Protein AF-A0A8S2UEV4-F1 (afdb_monomer_lite)

Sequence (92 aa):
MFNDYINNNIQFGIVNIDAGWTTDISTFVFDPKKFPTVRNMLDGFREKNVRIVLWMTSMINTDSPNYQYAQEHGYLFNKTIKWWCGQGRLLN

InterPro domains:
  IPR000322 Glycoside hydrolase family 31, TIM barrel domain [PF01055] (3-80)
  IPR017853 Glycoside hydrolase superfamily [SSF51445] (10-78)
  IPR050985 Alpha-glycosidase and related enzymes [PTHR43053] (3-89)

Organism: NCBI:txid392030

Structure (mmCIF, N/CA/C/O backbone):
data_AF-A0A8S2UEV4-F1
#
_entry.id   AF-A0A8S2UEV4-F1
#
loop_
_atom_site.group_PDB
_atom_site.id
_atom_site.type_symbol
_atom_site.label_atom_id
_atom_site.label_alt_id
_atom_site.label_comp_id
_atom_site.label_asym_id
_atom_site.label_entity_id
_atom_site.label_seq_id
_atom_site.pdbx_PDB_ins_code
_atom_site.C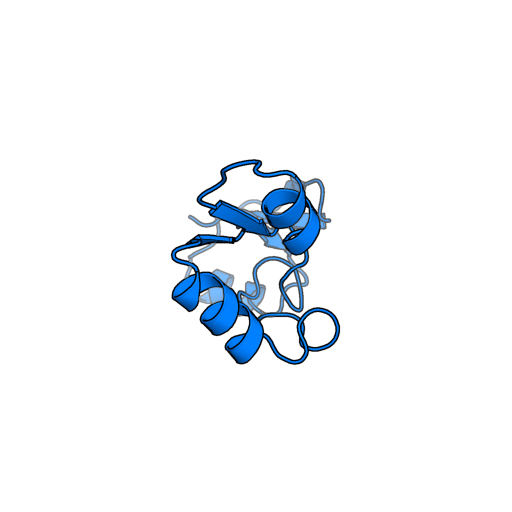artn_x
_atom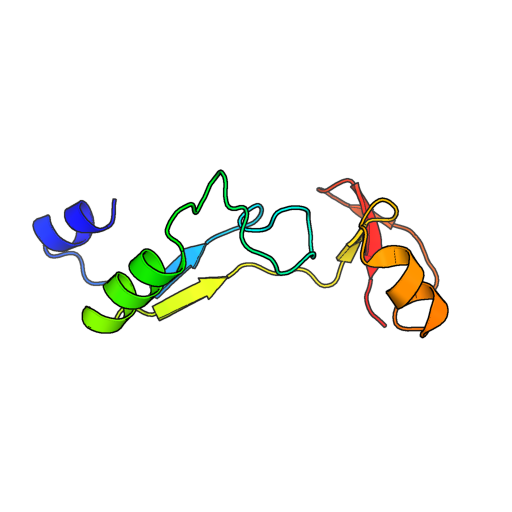_site.Cartn_y
_atom_site.Cartn_z
_atom_site.occupancy
_atom_site.B_iso_or_equiv
_atom_site.auth_seq_id
_atom_site.auth_comp_id
_atom_site.auth_asym_id
_atom_site.auth_atom_id
_atom_site.pdbx_PDB_model_num
ATOM 1 N N . MET A 1 1 ? -6.683 9.440 17.137 1.00 74.69 1 MET A N 1
ATOM 2 C CA . MET A 1 1 ? -7.586 9.545 15.969 1.00 74.69 1 MET A CA 1
ATOM 3 C C . MET A 1 1 ? -8.802 8.630 16.085 1.00 74.69 1 MET A C 1
ATOM 5 O O . MET A 1 1 ? -9.882 9.155 16.274 1.00 74.69 1 MET A O 1
ATOM 9 N N . PHE A 1 2 ? -8.678 7.293 16.023 1.00 83.50 2 PHE A N 1
ATOM 10 C CA . PHE A 1 2 ? -9.849 6.391 16.106 1.00 83.50 2 PHE A CA 1
ATOM 11 C C . PHE A 1 2 ? -10.699 6.620 17.367 1.00 83.50 2 PHE A C 1
ATOM 13 O O . PHE A 1 2 ? -11.890 6.902 17.272 1.00 83.50 2 PHE A O 1
ATOM 20 N N . ASN A 1 3 ? -10.067 6.560 18.545 1.00 86.75 3 ASN A N 1
ATOM 21 C CA . ASN A 1 3 ? -10.762 6.774 19.816 1.00 86.75 3 ASN A CA 1
ATOM 22 C C . ASN A 1 3 ? -11.358 8.181 19.918 1.00 86.75 3 ASN A C 1
ATOM 24 O O . ASN A 1 3 ? -12.374 8.347 20.574 1.00 86.75 3 ASN A O 1
ATOM 28 N N . ASP A 1 4 ? -10.781 9.178 19.244 1.00 92.56 4 ASP A N 1
ATOM 29 C CA . ASP A 1 4 ? -11.306 10.545 19.278 1.00 92.56 4 ASP A CA 1
ATOM 30 C C . ASP A 1 4 ? -12.641 10.635 18.539 1.00 92.56 4 ASP A C 1
ATOM 32 O O . ASP A 1 4 ? -13.556 11.281 19.035 1.00 92.56 4 ASP A O 1
ATOM 36 N N . TYR A 1 5 ? -12.799 9.946 17.404 1.00 93.12 5 TYR A N 1
ATOM 37 C CA . TYR A 1 5 ? -14.090 9.882 16.711 1.00 93.12 5 TYR A CA 1
ATOM 38 C C . TYR A 1 5 ? -15.154 9.236 17.604 1.00 93.12 5 TYR A C 1
ATOM 40 O O . TYR A 1 5 ? -16.246 9.781 17.747 1.00 93.12 5 TYR A O 1
ATOM 48 N N . ILE A 1 6 ? -14.809 8.127 18.269 1.00 88.81 6 ILE A N 1
ATOM 49 C CA . ILE A 1 6 ? -15.707 7.441 19.208 1.00 88.81 6 ILE A CA 1
ATOM 50 C C . ILE A 1 6 ? -16.067 8.348 20.393 1.00 88.81 6 ILE A C 1
ATOM 52 O O . ILE A 1 6 ? -17.245 8.532 20.684 1.00 88.81 6 ILE A O 1
ATOM 56 N N . ASN A 1 7 ? -15.074 8.970 21.033 1.00 94.44 7 ASN A N 1
ATOM 57 C CA . ASN A 1 7 ? -15.263 9.838 22.199 1.00 94.44 7 ASN A CA 1
ATOM 58 C C . ASN A 1 7 ? -16.083 11.097 21.880 1.00 94.44 7 ASN A C 1
ATOM 60 O O . ASN A 1 7 ? -16.732 11.642 22.768 1.00 94.44 7 ASN A O 1
ATOM 64 N N . ASN A 1 8 ? -16.064 11.557 20.626 1.00 96.31 8 ASN A N 1
ATOM 65 C CA . ASN A 1 8 ? -16.844 12.705 20.161 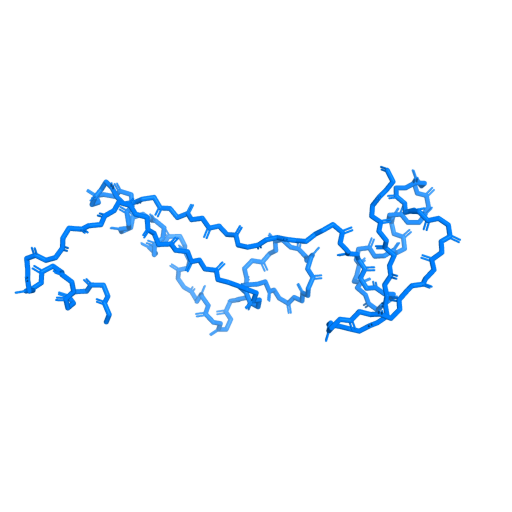1.00 96.31 8 ASN A CA 1
ATOM 66 C C . ASN A 1 8 ? -18.176 12.307 19.498 1.00 96.31 8 ASN A C 1
ATOM 68 O O . ASN A 1 8 ? -18.833 13.161 18.907 1.00 96.31 8 ASN A O 1
ATOM 72 N N . ASN A 1 9 ? -18.593 11.037 19.583 1.00 94.81 9 ASN A N 1
ATOM 73 C CA . ASN A 1 9 ? -19.811 10.519 18.947 1.00 94.81 9 ASN A CA 1
ATOM 74 C C . ASN A 1 9 ? -19.876 10.770 17.424 1.00 94.81 9 ASN A C 1
ATOM 76 O O . ASN A 1 9 ? -20.956 10.924 16.852 1.00 94.81 9 ASN A O 1
ATOM 80 N N . ILE A 1 10 ? -18.723 10.801 16.751 1.00 95.25 10 ILE A N 1
ATOM 81 C CA . ILE A 1 10 ? -18.627 10.950 15.297 1.00 95.25 10 ILE A CA 1
ATOM 82 C C . ILE A 1 10 ? -18.663 9.556 14.673 1.00 95.25 10 ILE A C 1
ATOM 84 O O . ILE A 1 10 ? -17.768 8.738 14.886 1.00 95.25 10 ILE A O 1
ATOM 88 N N . GLN A 1 11 ? -19.700 9.284 13.885 1.00 92.19 11 GLN A N 1
ATOM 89 C CA . GLN A 1 11 ? -19.884 7.988 13.235 1.00 92.19 11 GLN A CA 1
ATOM 90 C C . GLN A 1 11 ? -18.987 7.830 12.002 1.00 92.19 11 GLN A C 1
ATOM 92 O O . GLN A 1 11 ? -18.853 8.741 11.188 1.00 92.19 11 GLN A O 1
ATOM 97 N N . PHE A 1 12 ? -18.414 6.640 11.834 1.00 92.56 12 PHE A N 1
ATOM 98 C CA . PHE A 1 12 ? -17.671 6.230 10.643 1.00 92.56 12 PHE A CA 1
ATOM 99 C C . PHE A 1 12 ? -17.696 4.703 10.524 1.00 92.56 12 PHE A C 1
ATOM 101 O O . PHE A 1 12 ? -17.814 3.995 11.522 1.00 92.56 12 PHE A O 1
ATOM 108 N N . GLY A 1 13 ? -17.584 4.192 9.297 1.00 93.88 13 GLY A N 1
ATOM 109 C CA . GLY A 1 13 ? -17.576 2.747 9.029 1.00 93.88 13 GLY A CA 1
ATOM 110 C C . GLY A 1 13 ? -16.294 2.235 8.377 1.00 93.88 13 GLY A C 1
ATOM 111 O O . GLY A 1 13 ? -16.143 1.026 8.201 1.00 93.88 13 GLY A O 1
ATOM 112 N N . ILE A 1 14 ? -15.389 3.133 7.977 1.00 95.06 14 ILE A N 1
ATOM 113 C CA . ILE A 1 14 ? -14.194 2.796 7.201 1.00 95.06 14 ILE A CA 1
ATOM 114 C C . ILE A 1 14 ? -12.996 3.599 7.705 1.00 95.06 14 ILE A C 1
ATOM 116 O O . ILE A 1 14 ? -13.106 4.799 7.947 1.00 95.06 14 ILE A O 1
ATOM 120 N N . VAL A 1 15 ? -11.843 2.939 7.796 1.00 93.94 15 VAL A N 1
ATOM 121 C CA . VAL A 1 15 ? -10.526 3.573 7.894 1.00 93.94 15 VAL A CA 1
ATOM 122 C C . VAL A 1 15 ? -9.777 3.338 6.585 1.00 93.94 15 VAL A C 1
ATOM 124 O O . VAL A 1 15 ? -9.575 2.195 6.177 1.00 93.94 15 VAL A O 1
ATOM 127 N N . ASN A 1 16 ? -9.375 4.422 5.924 1.00 95.31 16 ASN A N 1
ATOM 128 C CA . ASN A 1 16 ? -8.510 4.371 4.749 1.00 95.31 16 ASN A CA 1
ATOM 129 C C . ASN A 1 16 ? -7.041 4.445 5.186 1.00 95.31 16 ASN A C 1
ATOM 131 O O . ASN A 1 16 ? -6.666 5.381 5.892 1.00 95.31 16 ASN A O 1
ATOM 135 N N . ILE A 1 17 ? -6.221 3.486 4.756 1.00 95.38 17 ILE A N 1
ATOM 136 C CA . ILE A 1 17 ? -4.766 3.531 4.922 1.00 95.38 17 ILE A CA 1
ATOM 137 C C . ILE A 1 17 ? -4.155 3.826 3.555 1.00 95.38 17 ILE A C 1
ATOM 139 O O . ILE A 1 17 ? -4.206 2.996 2.647 1.00 95.38 17 ILE A O 1
ATOM 143 N N . ASP A 1 18 ? -3.610 5.033 3.426 1.00 95.12 18 ASP A N 1
ATOM 144 C CA . ASP A 1 18 ? -3.035 5.540 2.182 1.00 95.12 18 ASP A CA 1
ATOM 145 C C . ASP A 1 18 ? -1.671 4.894 1.859 1.00 95.12 18 ASP A C 1
ATOM 147 O O . ASP A 1 18 ? -1.223 3.947 2.516 1.00 95.12 18 ASP A O 1
ATOM 151 N N . ALA A 1 19 ? -1.008 5.392 0.820 1.00 93.88 19 ALA A N 1
ATOM 152 C CA . ALA A 1 19 ? 0.289 4.938 0.363 1.00 93.88 19 ALA A CA 1
ATOM 153 C C . ALA A 1 19 ? 1.327 4.814 1.493 1.00 93.88 19 ALA A C 1
ATOM 155 O O . ALA A 1 19 ? 1.381 5.597 2.443 1.00 93.88 19 ALA A O 1
ATOM 156 N N . GLY A 1 20 ? 2.205 3.817 1.352 1.00 92.38 20 GLY A N 1
ATOM 157 C CA . GLY A 1 20 ? 3.289 3.556 2.298 1.00 92.38 20 GLY A CA 1
ATOM 158 C C . GLY A 1 20 ? 2.926 2.609 3.441 1.00 92.38 20 GLY A C 1
ATOM 159 O O . GLY A 1 20 ? 3.735 2.461 4.359 1.00 92.38 20 GLY A O 1
ATOM 160 N N . TRP A 1 21 ? 1.756 1.960 3.395 1.00 96.19 21 TRP A N 1
ATOM 161 C CA . TRP A 1 21 ? 1.441 0.859 4.309 1.00 96.19 21 TRP A CA 1
ATOM 162 C C . TRP A 1 21 ? 2.286 -0.393 4.058 1.00 96.19 21 TRP A C 1
ATOM 164 O O . TRP A 1 21 ? 2.444 -1.217 4.957 1.00 96.19 21 TRP A O 1
ATOM 174 N N . THR A 1 22 ? 2.844 -0.517 2.855 1.00 96.38 22 THR A N 1
ATOM 175 C CA . THR A 1 22 ? 3.675 -1.638 2.431 1.00 96.38 22 THR A CA 1
ATOM 176 C C . THR A 1 22 ? 5.166 -1.426 2.708 1.00 96.38 22 THR A C 1
ATOM 178 O O . THR A 1 22 ? 5.612 -0.294 2.898 1.00 96.38 22 THR A O 1
ATOM 181 N N . THR A 1 23 ? 5.948 -2.512 2.699 1.00 94.31 23 THR A N 1
ATOM 182 C CA . THR A 1 23 ? 7.419 -2.487 2.836 1.00 94.31 23 THR A CA 1
ATOM 183 C C . THR A 1 23 ? 8.111 -1.673 1.747 1.00 94.31 23 THR A C 1
ATOM 185 O O . THR A 1 23 ? 9.095 -0.994 2.023 1.00 94.31 23 THR A O 1
ATOM 188 N N . ASP A 1 24 ? 7.582 -1.736 0.529 1.00 92.12 24 ASP A N 1
ATOM 189 C CA . ASP A 1 24 ? 7.930 -0.877 -0.595 1.00 92.12 24 ASP A CA 1
ATOM 190 C C . ASP A 1 24 ? 6.684 -0.719 -1.478 1.00 92.12 24 ASP A C 1
ATOM 192 O O . ASP A 1 24 ? 5.687 -1.430 -1.294 1.00 92.12 24 ASP A O 1
ATOM 196 N N . ILE A 1 25 ? 6.679 0.223 -2.413 1.00 91.44 25 ILE A N 1
ATOM 197 C CA . ILE A 1 25 ? 5.500 0.493 -3.234 1.00 91.44 25 ILE A CA 1
ATOM 198 C C . ILE A 1 25 ? 5.077 -0.770 -4.007 1.00 91.44 25 ILE A C 1
ATOM 200 O O . ILE A 1 25 ? 5.891 -1.458 -4.625 1.00 91.44 25 ILE A O 1
ATOM 204 N N . SER A 1 26 ? 3.785 -1.100 -3.944 1.00 89.62 26 SER A N 1
ATOM 205 C CA . SER A 1 26 ? 3.199 -2.262 -4.634 1.00 89.62 26 SER A CA 1
ATOM 206 C C . SER A 1 26 ? 3.812 -3.628 -4.261 1.00 89.62 26 SER A C 1
ATOM 208 O O . SER A 1 26 ? 3.766 -4.559 -5.066 1.00 89.62 26 SER A O 1
ATOM 210 N N . THR A 1 27 ? 4.367 -3.790 -3.048 1.00 93.31 27 THR A N 1
ATOM 211 C CA . THR A 1 27 ? 4.792 -5.115 -2.538 1.00 93.31 27 THR A CA 1
ATOM 212 C C . THR A 1 27 ? 3.668 -5.910 -1.889 1.00 93.31 27 THR A C 1
ATOM 214 O O . THR A 1 27 ? 3.794 -7.119 -1.737 1.00 93.31 27 THR A O 1
ATOM 217 N N . PHE A 1 28 ? 2.569 -5.249 -1.513 1.00 93.31 28 PHE A N 1
ATOM 218 C CA . PHE A 1 28 ? 1.401 -5.853 -0.856 1.00 93.31 28 PHE A CA 1
ATOM 219 C C . PHE A 1 28 ? 1.687 -6.512 0.503 1.00 93.31 28 PHE A C 1
ATOM 221 O O . PHE A 1 28 ? 0.855 -7.246 1.033 1.00 93.31 28 PHE A O 1
ATOM 228 N N . VAL A 1 29 ? 2.844 -6.217 1.095 1.00 94.88 29 VAL A N 1
ATOM 229 C CA . VAL A 1 29 ? 3.256 -6.709 2.411 1.00 94.88 29 VAL A CA 1
ATOM 230 C C . VAL A 1 29 ? 3.300 -5.531 3.363 1.00 94.88 29 VAL A C 1
ATOM 232 O O . VAL A 1 29 ? 4.052 -4.598 3.106 1.00 94.88 29 VAL A O 1
ATOM 235 N N . PHE A 1 30 ? 2.530 -5.573 4.454 1.00 97.25 30 PHE A N 1
ATOM 236 C CA . PHE A 1 30 ? 2.559 -4.524 5.478 1.00 97.25 30 PHE A CA 1
ATOM 237 C C . PHE A 1 30 ? 3.979 -4.291 6.001 1.00 97.25 30 PHE A C 1
ATOM 239 O O . PHE A 1 30 ? 4.679 -5.246 6.332 1.00 97.25 30 PHE A O 1
ATOM 246 N N . ASP A 1 31 ? 4.381 -3.026 6.118 1.00 97.19 31 ASP A N 1
ATOM 247 C CA . ASP A 1 31 ? 5.657 -2.659 6.731 1.00 97.19 31 ASP A CA 1
ATOM 248 C C . ASP A 1 31 ? 5.615 -2.970 8.240 1.00 97.19 31 ASP A C 1
ATOM 250 O O . ASP A 1 31 ? 4.887 -2.295 8.977 1.00 97.19 31 ASP A O 1
ATOM 254 N N . PRO A 1 32 ? 6.401 -3.943 8.742 1.00 96.81 32 PRO A N 1
ATOM 255 C CA . PRO A 1 32 ? 6.375 -4.323 10.152 1.00 96.81 32 PRO A CA 1
ATOM 256 C C . PRO A 1 32 ? 6.929 -3.231 11.075 1.00 96.81 32 PRO A C 1
ATOM 258 O O . PRO A 1 32 ? 6.655 -3.257 12.271 1.00 96.81 32 PRO A O 1
ATOM 261 N N . LYS A 1 33 ? 7.687 -2.253 10.560 1.00 96.81 33 LYS A N 1
ATOM 262 C CA . LYS A 1 33 ? 8.149 -1.109 11.361 1.00 96.81 33 LYS A CA 1
ATOM 263 C C . LYS A 1 33 ? 7.013 -0.127 11.634 1.00 96.81 33 LYS A C 1
ATOM 265 O O . LYS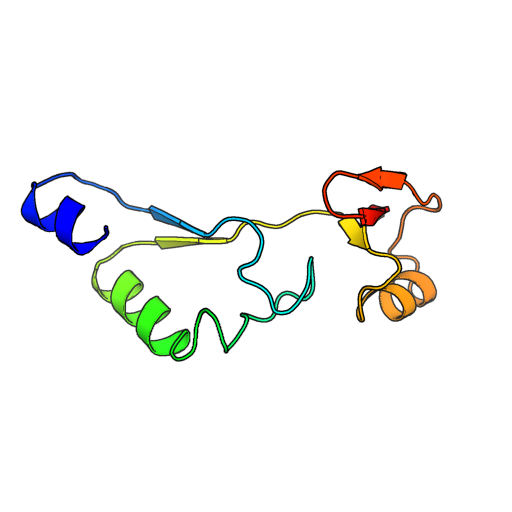 A 1 33 ? 6.955 0.449 12.716 1.00 96.81 33 LYS A O 1
ATOM 270 N N . LYS A 1 34 ? 6.111 0.057 10.665 1.00 95.12 34 LYS A N 1
ATOM 271 C CA . LYS A 1 34 ? 4.941 0.945 10.786 1.00 95.12 34 LYS A CA 1
ATOM 272 C C . LYS A 1 34 ? 3.740 0.240 11.414 1.00 95.12 34 LYS A C 1
ATOM 274 O O . LYS A 1 34 ? 3.012 0.849 12.191 1.00 95.12 34 LYS A O 1
ATOM 279 N N . PHE A 1 35 ? 3.555 -1.042 11.103 1.00 96.38 35 PHE A N 1
ATOM 280 C CA . PHE A 1 35 ? 2.433 -1.874 11.543 1.00 96.38 35 PHE A CA 1
ATOM 281 C C . PHE A 1 35 ? 2.933 -3.133 12.276 1.00 96.38 35 PHE A C 1
ATOM 283 O O . PHE A 1 35 ? 2.681 -4.253 11.824 1.00 96.38 35 PHE A O 1
ATOM 290 N N . PRO A 1 36 ? 3.621 -2.988 13.426 1.00 96.75 36 PRO A N 1
ATOM 291 C CA . PRO A 1 36 ? 4.266 -4.107 14.126 1.00 96.75 36 PRO A CA 1
ATOM 292 C C . PRO A 1 36 ? 3.288 -5.182 14.612 1.00 96.75 36 PRO A C 1
ATOM 294 O O . PRO A 1 36 ? 3.659 -6.340 14.772 1.00 96.75 36 PRO A O 1
ATOM 297 N N . THR A 1 37 ? 2.025 -4.819 14.834 1.00 96.69 37 THR A N 1
ATOM 298 C CA . THR A 1 37 ? 0.964 -5.717 15.308 1.00 96.69 37 THR A CA 1
ATOM 299 C C . THR A 1 37 ? -0.229 -5.718 14.354 1.00 96.69 37 THR A C 1
ATOM 301 O O . THR A 1 37 ? -1.382 -5.701 14.785 1.00 96.69 37 THR A O 1
ATOM 304 N N . VAL A 1 38 ? 0.036 -5.739 13.038 1.00 96.06 38 VAL A N 1
ATOM 305 C CA . VAL A 1 38 ? -0.998 -5.594 11.997 1.00 96.06 38 VAL A CA 1
ATOM 306 C C . VAL A 1 38 ? -2.209 -6.503 12.222 1.00 96.06 38 VAL A C 1
ATOM 308 O O . VAL A 1 38 ? -3.331 -6.021 12.163 1.00 96.06 38 VAL A O 1
ATOM 311 N N . ARG A 1 39 ? -2.023 -7.782 12.577 1.00 96.06 39 ARG A N 1
ATOM 312 C CA . ARG A 1 39 ? -3.140 -8.710 12.830 1.00 96.06 39 ARG A CA 1
ATOM 313 C C . ARG A 1 39 ? -4.066 -8.208 13.941 1.00 96.06 39 ARG A C 1
ATOM 315 O O . ARG A 1 39 ? -5.266 -8.097 13.713 1.00 96.06 39 ARG A O 1
ATOM 322 N N . ASN A 1 40 ? -3.498 -7.817 15.081 1.00 97.12 40 ASN A N 1
ATOM 323 C CA . ASN A 1 40 ? -4.252 -7.283 16.218 1.00 97.12 40 ASN A CA 1
ATOM 324 C C . ASN A 1 40 ? -4.957 -5.971 15.854 1.00 97.12 40 ASN A C 1
ATOM 326 O O . ASN A 1 40 ? -6.096 -5.751 16.255 1.00 97.12 40 ASN A O 1
ATOM 330 N N . MET A 1 41 ? -4.303 -5.111 15.067 1.00 94.88 41 MET A N 1
ATOM 331 C CA . MET A 1 41 ? -4.917 -3.887 14.552 1.00 94.88 41 MET A CA 1
ATOM 332 C C . MET A 1 41 ? -6.145 -4.209 13.682 1.00 94.88 41 MET A C 1
ATOM 334 O O . MET A 1 41 ? -7.219 -3.659 13.917 1.00 94.88 41 MET A O 1
ATOM 338 N N . LEU A 1 42 ? -6.004 -5.112 12.703 1.00 94.81 42 LEU A N 1
ATOM 339 C CA . LEU A 1 42 ? -7.094 -5.525 11.811 1.00 94.81 42 LEU A CA 1
ATOM 340 C C . LEU A 1 42 ? -8.265 -6.144 12.592 1.00 94.81 42 LEU A C 1
ATOM 342 O O . LEU A 1 42 ? -9.423 -5.827 12.319 1.00 94.81 42 LEU A O 1
ATOM 346 N N . ASP A 1 43 ? -7.973 -7.008 13.566 1.00 95.94 43 ASP A N 1
ATOM 347 C CA . ASP A 1 43 ? -8.995 -7.623 14.418 1.00 95.94 43 ASP A CA 1
ATOM 348 C C . ASP A 1 43 ? -9.716 -6.588 15.281 1.00 95.94 43 ASP A C 1
ATOM 350 O O . ASP A 1 43 ? -10.946 -6.573 15.308 1.00 95.94 43 ASP A O 1
ATOM 354 N N . GLY A 1 44 ? -8.981 -5.641 15.868 1.00 93.94 44 GLY A N 1
ATOM 355 C CA . GLY A 1 44 ? -9.562 -4.573 16.675 1.00 93.94 44 GLY A CA 1
ATOM 356 C C . GLY A 1 44 ? -10.511 -3.650 15.902 1.00 93.94 44 GLY A C 1
ATOM 357 O O . GLY A 1 44 ? -11.470 -3.148 16.495 1.00 93.94 44 GLY A O 1
ATOM 358 N N . PHE A 1 45 ? -10.279 -3.424 14.602 1.00 93.44 45 PHE A N 1
ATOM 359 C CA . PHE A 1 45 ? -11.229 -2.716 13.733 1.00 93.44 45 PHE A CA 1
ATOM 360 C C . PHE A 1 45 ? -12.443 -3.585 13.390 1.00 93.44 45 PHE A C 1
ATOM 362 O O . PHE A 1 45 ? -13.582 -3.123 13.491 1.00 93.44 45 PHE A O 1
ATOM 369 N N . ARG A 1 46 ? -12.215 -4.860 13.052 1.00 93.56 46 ARG A N 1
ATOM 370 C CA . ARG A 1 46 ? -13.276 -5.813 12.704 1.00 93.56 46 ARG A CA 1
ATOM 371 C C . ARG A 1 46 ? -14.271 -6.024 13.847 1.00 93.56 46 ARG A C 1
ATOM 373 O O . ARG A 1 46 ? -15.472 -6.004 13.601 1.00 93.56 46 ARG A O 1
ATOM 380 N N . GLU A 1 47 ? -13.794 -6.163 15.081 1.00 95.25 47 GLU A N 1
ATOM 381 C CA . GLU A 1 47 ? -14.631 -6.279 16.289 1.00 95.25 47 GLU A CA 1
ATOM 382 C C . GLU A 1 47 ? -15.555 -5.075 16.493 1.00 95.25 47 GLU A C 1
ATOM 384 O O . GLU A 1 47 ? -16.643 -5.204 17.046 1.00 95.25 47 GLU A O 1
ATOM 389 N N . LYS A 1 48 ? -15.140 -3.898 16.016 1.00 91.25 48 LYS A N 1
ATOM 390 C CA . LYS A 1 48 ? -15.904 -2.648 16.112 1.00 91.25 48 LYS A CA 1
ATOM 391 C C . LYS A 1 48 ? -16.790 -2.409 14.889 1.00 91.25 48 LYS A C 1
ATOM 393 O O . LYS A 1 48 ? -17.321 -1.315 14.734 1.00 91.25 48 LYS A O 1
ATOM 398 N N . ASN A 1 49 ? -16.939 -3.414 14.019 1.00 93.00 49 ASN A N 1
ATOM 399 C CA . ASN A 1 49 ? -17.651 -3.324 12.744 1.00 93.00 49 ASN A CA 1
ATOM 400 C C . ASN A 1 49 ? -17.127 -2.188 11.838 1.00 93.00 49 ASN A C 1
ATOM 402 O O . ASN A 1 49 ? -17.874 -1.593 11.061 1.00 93.00 49 ASN A O 1
ATOM 406 N N . VAL A 1 50 ? -15.827 -1.888 11.936 1.00 94.31 50 VAL A N 1
ATOM 407 C CA . VAL A 1 50 ? -15.139 -0.901 11.101 1.00 94.31 50 VAL A CA 1
ATOM 408 C C . VAL A 1 50 ? -14.312 -1.632 10.054 1.00 94.31 50 VAL A C 1
ATOM 410 O O . VAL A 1 50 ? -13.514 -2.519 10.361 1.00 94.31 50 VAL A O 1
ATOM 413 N N . ARG A 1 51 ? -14.509 -1.264 8.789 1.00 95.56 51 ARG A N 1
ATOM 414 C CA . ARG A 1 51 ? -13.777 -1.834 7.657 1.00 95.56 51 ARG A CA 1
ATOM 415 C C . ARG A 1 51 ? -12.490 -1.060 7.414 1.00 95.56 51 ARG A C 1
ATOM 417 O O . ARG A 1 51 ? -12.384 0.118 7.743 1.00 95.56 51 ARG A O 1
ATOM 424 N N . ILE A 1 52 ? -11.527 -1.716 6.784 1.00 95.69 52 ILE A N 1
ATOM 425 C CA . ILE A 1 52 ? -10.286 -1.079 6.351 1.00 95.69 52 ILE A CA 1
ATOM 426 C C . ILE A 1 52 ? -10.226 -1.127 4.835 1.00 95.69 52 ILE A C 1
ATOM 428 O O . ILE A 1 52 ? -10.501 -2.165 4.233 1.00 95.69 52 ILE A O 1
ATOM 432 N N . VAL A 1 53 ? -9.860 0.000 4.240 1.00 96.69 53 VAL A N 1
ATOM 433 C CA . VAL A 1 53 ? -9.537 0.120 2.820 1.00 96.69 53 VAL A CA 1
ATOM 434 C C . VAL A 1 53 ? -8.054 0.443 2.720 1.00 96.69 53 VAL A C 1
ATOM 436 O O . VAL A 1 53 ? -7.557 1.312 3.436 1.00 96.69 53 VAL A O 1
ATOM 439 N N . LEU A 1 54 ? -7.347 -0.295 1.870 1.00 97.06 54 LEU A N 1
ATOM 440 C CA . LEU A 1 54 ? -5.925 -0.096 1.621 1.00 97.06 54 LEU A CA 1
ATOM 441 C C . LEU A 1 54 ? -5.754 0.553 0.260 1.00 97.06 54 LEU A C 1
ATOM 443 O O . LEU A 1 54 ? -6.303 0.079 -0.736 1.00 97.06 54 LEU A O 1
ATOM 447 N N . TRP A 1 55 ? -4.966 1.617 0.222 1.00 97.00 55 TRP A N 1
ATOM 448 C CA . TRP A 1 55 ? -4.581 2.240 -1.027 1.00 97.00 55 TRP A CA 1
ATOM 449 C C . TRP A 1 55 ? -3.695 1.296 -1.848 1.00 97.00 55 TRP A C 1
ATOM 451 O O . TRP A 1 55 ? -2.803 0.626 -1.319 1.00 97.00 55 TRP A O 1
ATOM 461 N N . MET A 1 56 ? -3.941 1.252 -3.154 1.00 95.62 56 MET A N 1
ATOM 462 C CA . MET A 1 56 ? -3.178 0.470 -4.122 1.00 95.62 56 MET A CA 1
ATOM 463 C C . MET A 1 56 ? -2.991 1.282 -5.404 1.00 95.62 56 MET A C 1
ATOM 465 O O . MET A 1 56 ? -3.740 2.218 -5.680 1.00 95.62 56 MET A O 1
ATOM 469 N N . THR A 1 57 ? -2.014 0.888 -6.214 1.00 95.12 57 THR A N 1
ATOM 470 C CA . THR A 1 57 ? -1.763 1.462 -7.538 1.00 95.12 57 THR A CA 1
ATOM 471 C C . THR A 1 57 ? -1.526 0.353 -8.554 1.00 95.12 57 THR A C 1
ATOM 473 O O . THR A 1 57 ? -1.052 -0.726 -8.204 1.00 95.12 57 THR A O 1
ATOM 476 N N . SER A 1 58 ? -1.811 0.632 -9.824 1.00 95.12 58 SER A N 1
ATOM 477 C CA . SER A 1 58 ? -1.486 -0.257 -10.947 1.00 95.12 58 SER A CA 1
ATOM 478 C C . SER A 1 58 ? -0.046 -0.073 -11.445 1.00 95.12 58 SER A C 1
ATOM 480 O O . SER A 1 58 ? 0.302 -0.589 -12.502 1.00 95.12 58 SER A O 1
ATOM 482 N N . MET A 1 59 ? 0.781 0.690 -10.725 1.00 96.50 59 MET A N 1
ATOM 483 C CA . MET A 1 59 ? 2.192 0.913 -11.044 1.00 96.50 59 MET A CA 1
ATOM 484 C C . MET A 1 59 ? 3.091 -0.073 -10.295 1.00 96.50 59 MET A C 1
ATOM 486 O O . MET A 1 59 ? 2.958 -0.247 -9.082 1.00 96.50 59 MET A O 1
ATOM 490 N N . ILE A 1 60 ? 4.074 -0.635 -10.996 1.00 96.38 60 ILE A N 1
ATOM 491 C CA . ILE A 1 60 ? 5.218 -1.332 -10.398 1.00 96.38 60 ILE A CA 1
ATOM 492 C C . ILE A 1 60 ? 6.480 -0.541 -10.741 1.00 96.38 60 ILE A C 1
ATOM 494 O O . ILE A 1 60 ? 6.776 -0.317 -11.919 1.00 96.38 60 ILE A O 1
ATOM 498 N N . ASN A 1 61 ? 7.216 -0.093 -9.721 1.00 96.50 61 ASN A N 1
ATOM 499 C CA . ASN A 1 61 ? 8.484 0.600 -9.939 1.00 96.50 61 ASN A CA 1
ATOM 500 C C . ASN A 1 61 ? 9.550 -0.334 -10.509 1.00 96.50 61 ASN A C 1
ATOM 502 O O . ASN A 1 61 ? 9.560 -1.524 -10.214 1.00 96.50 61 ASN A O 1
ATOM 506 N N . THR A 1 62 ? 10.487 0.220 -11.278 1.00 96.62 62 THR A N 1
ATOM 507 C CA . THR A 1 62 ? 11.603 -0.538 -11.868 1.00 96.62 62 THR A CA 1
ATOM 508 C C . THR A 1 62 ? 12.582 -1.104 -10.838 1.00 96.62 62 THR A C 1
ATOM 510 O O . THR A 1 62 ? 13.295 -2.051 -11.148 1.00 96.62 62 THR A O 1
ATOM 513 N N . ASP A 1 63 ? 12.630 -0.528 -9.636 1.00 95.75 63 ASP A N 1
ATOM 514 C CA . ASP A 1 63 ? 13.427 -0.991 -8.493 1.00 95.75 63 ASP A CA 1
ATOM 515 C C . ASP A 1 63 ? 12.636 -1.888 -7.523 1.00 95.75 63 ASP A C 1
ATOM 517 O O . ASP A 1 63 ? 13.205 -2.411 -6.567 1.00 95.75 63 ASP A O 1
ATOM 521 N N . SER A 1 64 ? 11.346 -2.124 -7.788 1.00 95.12 64 SER A N 1
ATOM 522 C CA . SER A 1 64 ? 10.516 -3.003 -6.967 1.00 95.12 64 SER A CA 1
ATOM 523 C C . SER A 1 64 ? 11.003 -4.455 -7.055 1.00 95.12 64 SER A C 1
ATOM 525 O O . SER A 1 64 ? 11.275 -4.942 -8.159 1.00 95.12 64 SER A O 1
ATOM 527 N N . PRO A 1 65 ? 10.993 -5.219 -5.945 1.00 95.88 65 PRO A N 1
ATOM 528 C CA . PRO A 1 65 ? 11.289 -6.654 -5.980 1.00 95.88 65 PRO A CA 1
ATOM 529 C C . PRO A 1 65 ? 10.316 -7.448 -6.870 1.00 95.88 65 PRO A C 1
ATOM 531 O O . PRO A 1 65 ? 10.658 -8.529 -7.344 1.00 95.88 65 PRO A O 1
ATOM 534 N N . ASN A 1 66 ? 9.126 -6.905 -7.150 1.00 95.38 66 ASN A N 1
ATOM 535 C CA . ASN A 1 66 ? 8.123 -7.538 -8.009 1.00 95.38 66 ASN A CA 1
ATOM 536 C C . ASN A 1 66 ? 8.348 -7.277 -9.510 1.00 95.38 66 ASN A C 1
ATOM 538 O O . ASN A 1 66 ? 7.681 -7.895 -10.341 1.00 95.38 66 ASN A O 1
ATOM 542 N N . TYR A 1 67 ? 9.258 -6.368 -9.882 1.00 96.19 67 TYR A N 1
ATOM 543 C CA . TYR A 1 67 ? 9.390 -5.900 -11.263 1.00 96.19 67 TYR A CA 1
ATOM 544 C C . TYR A 1 67 ? 9.839 -6.997 -12.232 1.00 96.19 67 TYR A C 1
ATOM 546 O O . TYR A 1 67 ? 9.210 -7.180 -13.273 1.00 96.19 67 TYR A O 1
ATOM 554 N N . GLN A 1 68 ? 10.903 -7.737 -11.896 1.00 97.00 68 GLN A N 1
ATOM 555 C CA . GLN A 1 68 ? 11.454 -8.763 -12.793 1.00 97.00 68 GLN A CA 1
ATOM 556 C C . GLN A 1 68 ? 10.447 -9.882 -13.050 1.00 97.00 68 GLN A C 1
ATOM 558 O O . GLN A 1 68 ? 10.168 -10.195 -14.203 1.00 97.00 68 GLN A O 1
ATOM 563 N N . TYR A 1 69 ? 9.808 -10.387 -11.992 1.00 97.00 69 TYR A N 1
ATOM 564 C CA . TYR A 1 69 ? 8.756 -11.392 -12.118 1.00 97.00 69 TYR A CA 1
ATOM 565 C C . TYR A 1 69 ? 7.614 -10.903 -13.020 1.00 97.00 69 TYR A C 1
ATOM 567 O O . TYR A 1 69 ? 7.216 -11.598 -13.953 1.00 97.00 69 TYR A O 1
ATOM 575 N N . ALA A 1 70 ? 7.114 -9.682 -12.797 1.00 96.75 70 ALA A N 1
ATOM 576 C CA . ALA A 1 70 ? 6.042 -9.121 -13.615 1.00 96.75 70 ALA A CA 1
ATOM 577 C C . ALA A 1 70 ? 6.454 -8.931 -15.087 1.00 96.75 70 ALA A C 1
ATOM 579 O O . ALA A 1 70 ? 5.637 -9.124 -15.988 1.00 96.75 70 ALA A O 1
ATOM 580 N N . GLN A 1 71 ? 7.717 -8.582 -15.346 1.00 96.81 71 GLN A N 1
ATOM 581 C CA . GLN A 1 71 ? 8.258 -8.456 -16.696 1.00 96.81 71 GLN A CA 1
ATOM 582 C C . GLN A 1 71 ? 8.355 -9.810 -17.409 1.00 96.81 71 GLN A C 1
ATOM 584 O O . GLN A 1 71 ? 7.899 -9.921 -18.545 1.00 96.81 71 GLN A O 1
ATOM 589 N N . GLU A 1 72 ? 8.919 -10.825 -16.753 1.00 98.00 72 GLU A N 1
ATOM 590 C CA . GLU A 1 72 ? 9.099 -12.177 -17.304 1.00 98.00 72 GLU A CA 1
ATOM 591 C C . GLU A 1 72 ? 7.768 -12.85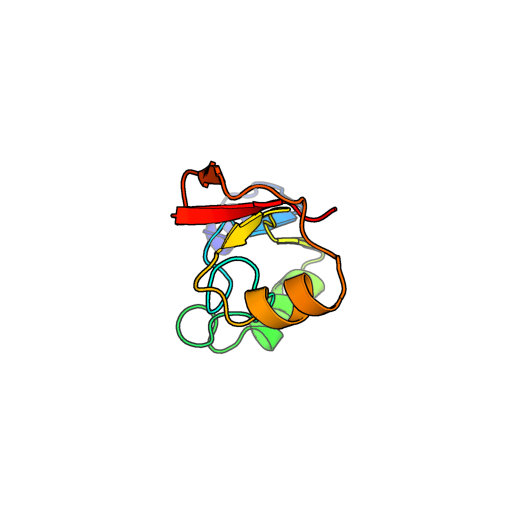0 -17.660 1.00 98.00 72 GLU A C 1
ATOM 593 O O . GLU A 1 72 ? 7.701 -13.633 -18.604 1.00 98.00 72 GLU A O 1
ATOM 598 N N . HIS A 1 73 ? 6.695 -12.496 -16.950 1.00 97.94 73 HIS A N 1
ATOM 599 C CA . HIS A 1 73 ? 5.355 -13.045 -17.163 1.00 97.94 73 HIS A CA 1
ATOM 600 C C . HIS A 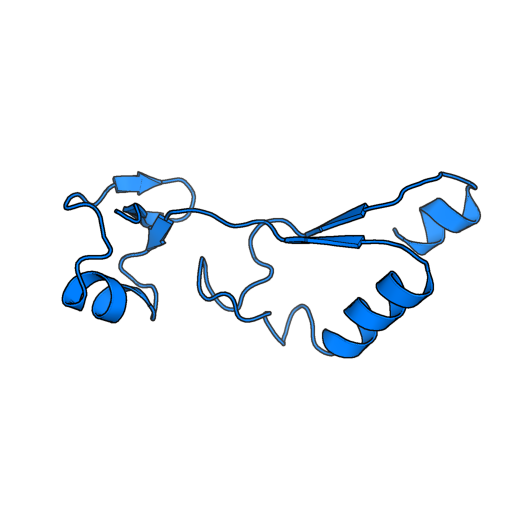1 73 ? 4.462 -12.167 -18.056 1.00 97.94 73 HIS A C 1
ATOM 602 O O . HIS A 1 73 ? 3.289 -12.475 -18.248 1.00 97.94 73 HIS A O 1
ATOM 608 N N . GLY A 1 74 ? 4.989 -11.070 -18.611 1.00 97.56 74 GLY A N 1
ATOM 609 C CA . GLY A 1 74 ? 4.234 -10.206 -19.523 1.00 97.56 74 GLY A CA 1
ATOM 610 C C . GLY A 1 74 ? 3.127 -9.376 -18.860 1.00 97.56 74 GLY A C 1
ATOM 611 O O . GLY A 1 74 ? 2.240 -8.885 -19.553 1.00 97.56 74 GLY A O 1
ATOM 612 N N . TYR A 1 75 ? 3.175 -9.178 -17.539 1.00 97.69 75 TYR A N 1
ATOM 613 C CA . TYR A 1 75 ? 2.174 -8.404 -16.792 1.00 97.69 75 TYR A CA 1
ATOM 614 C C . TYR A 1 75 ? 2.378 -6.893 -16.869 1.00 97.69 75 TYR A C 1
ATOM 616 O O . TYR A 1 75 ? 1.575 -6.150 -16.319 1.00 97.69 75 TYR A O 1
ATOM 624 N N . LEU A 1 76 ? 3.464 -6.415 -17.478 1.00 97.62 76 LEU A N 1
ATOM 625 C CA . LEU A 1 76 ? 3.796 -4.993 -17.521 1.00 97.62 76 LEU A CA 1
ATOM 626 C C . LEU A 1 76 ? 3.576 -4.415 -18.915 1.00 97.62 76 LEU A C 1
ATOM 628 O O . LEU A 1 76 ? 4.172 -4.879 -19.891 1.00 97.62 76 LEU A O 1
ATOM 632 N N . PHE A 1 77 ? 2.851 -3.303 -18.992 1.00 96.69 77 PHE A N 1
ATOM 633 C CA . PHE A 1 77 ? 2.757 -2.488 -20.198 1.00 96.69 77 PHE A CA 1
ATOM 634 C C . PHE A 1 77 ? 4.157 -2.084 -20.675 1.00 96.69 77 PHE A C 1
ATOM 636 O O . PHE A 1 77 ? 5.024 -1.768 -19.861 1.00 96.69 77 PHE A O 1
ATOM 643 N N . ASN A 1 78 ? 4.425 -2.101 -21.980 1.00 93.69 78 ASN A N 1
ATOM 644 C CA . ASN A 1 78 ? 5.773 -2.041 -22.572 1.00 93.69 78 ASN A CA 1
ATOM 645 C C . ASN A 1 78 ? 6.479 -0.667 -22.522 1.00 93.69 78 ASN A C 1
ATOM 647 O O . ASN A 1 78 ? 7.388 -0.411 -23.312 1.00 93.69 78 ASN A O 1
ATOM 651 N N . LYS A 1 79 ? 6.096 0.218 -21.597 1.00 96.38 79 LYS A N 1
ATOM 652 C CA . LYS A 1 79 ? 6.663 1.562 -21.468 1.00 96.38 79 LYS A CA 1
ATOM 653 C C . LYS A 1 79 ? 6.879 1.946 -20.011 1.00 96.38 79 LYS A C 1
ATOM 655 O O . LYS A 1 79 ? 5.935 1.955 -19.224 1.00 96.38 79 LYS A O 1
ATOM 660 N N . THR A 1 80 ? 8.110 2.334 -19.686 1.00 97.44 80 THR A N 1
ATOM 661 C CA . THR A 1 80 ? 8.448 2.961 -18.402 1.00 97.44 80 THR A CA 1
ATOM 662 C C . THR A 1 80 ? 8.009 4.420 -18.402 1.00 97.44 80 THR A C 1
ATOM 664 O O . THR A 1 80 ? 8.241 5.155 -19.364 1.00 97.44 80 THR A O 1
ATOM 667 N N . ILE A 1 81 ? 7.361 4.838 -17.319 1.00 97.44 81 ILE A N 1
ATOM 668 C CA . ILE A 1 81 ? 6.790 6.168 -17.137 1.00 97.44 81 ILE A CA 1
ATOM 669 C C . ILE A 1 81 ? 7.270 6.729 -15.793 1.00 97.44 81 ILE A C 1
ATOM 671 O O . ILE A 1 81 ? 7.262 6.038 -14.768 1.00 97.44 81 ILE A O 1
ATOM 675 N N . LYS A 1 82 ? 7.655 8.010 -15.793 1.00 97.75 82 LYS A N 1
ATOM 676 C CA . LYS A 1 82 ? 7.888 8.768 -14.562 1.00 97.75 82 LYS A CA 1
ATOM 677 C C . LYS A 1 82 ? 6.542 9.059 -13.904 1.00 97.75 82 LYS A C 1
ATOM 679 O O . LYS A 1 82 ? 5.665 9.649 -14.526 1.00 97.75 82 LYS A O 1
ATOM 684 N N . TRP A 1 83 ? 6.407 8.703 -12.635 1.00 95.25 83 TRP A N 1
ATOM 685 C CA . TRP A 1 83 ? 5.228 8.999 -11.825 1.00 95.25 83 TRP A CA 1
ATOM 686 C C . TRP A 1 83 ? 5.649 9.528 -10.450 1.00 95.25 83 TRP A C 1
ATOM 688 O O . TRP A 1 83 ? 6.845 9.674 -10.165 1.00 95.25 83 TRP A O 1
ATOM 698 N N . TRP A 1 84 ? 4.675 9.870 -9.604 1.00 94.44 84 TRP A N 1
ATOM 699 C CA . TRP A 1 84 ? 4.934 10.567 -8.341 1.00 94.44 84 TRP A CA 1
ATOM 700 C C . TRP A 1 84 ? 5.812 9.760 -7.369 1.00 94.44 84 TRP A C 1
ATOM 702 O O . TRP A 1 84 ? 6.555 10.364 -6.602 1.00 94.44 84 TRP A O 1
ATOM 712 N N . CYS A 1 85 ? 5.800 8.422 -7.447 1.00 93.50 85 CYS A N 1
ATOM 713 C CA . CYS A 1 85 ? 6.595 7.540 -6.582 1.00 93.50 85 CYS A CA 1
ATOM 714 C C . CYS A 1 85 ? 7.839 6.935 -7.266 1.00 93.50 85 CYS A C 1
ATOM 716 O O . CYS A 1 85 ? 8.409 5.977 -6.757 1.00 93.50 85 CYS A O 1
ATOM 718 N N . GLY A 1 86 ? 8.282 7.450 -8.424 1.00 95.12 86 GLY A N 1
ATOM 719 C CA . GLY A 1 86 ? 9.509 6.951 -9.065 1.00 95.12 86 GLY A CA 1
ATOM 720 C C . GLY A 1 86 ? 9.404 6.760 -10.572 1.00 95.12 86 GLY A C 1
ATOM 721 O O . GLY A 1 86 ? 8.745 7.539 -11.259 1.00 95.12 86 GLY A O 1
ATOM 722 N N . GLN A 1 87 ? 10.128 5.771 -11.084 1.00 97.56 87 GLN A N 1
ATOM 723 C CA . GLN A 1 87 ? 10.045 5.284 -12.461 1.00 97.56 87 GLN A CA 1
ATOM 724 C C . GLN A 1 87 ? 9.408 3.897 -12.413 1.00 97.56 87 GLN A C 1
ATOM 726 O O . GLN A 1 87 ? 9.852 3.050 -11.642 1.00 97.56 87 GLN A O 1
ATOM 731 N N . GLY A 1 88 ? 8.368 3.658 -13.205 1.00 96.94 88 GLY A N 1
ATOM 732 C CA . GLY A 1 88 ? 7.648 2.389 -13.157 1.00 96.94 88 GLY A CA 1
ATOM 733 C C . GLY A 1 88 ? 6.884 2.086 -14.431 1.00 96.94 88 GLY A C 1
ATOM 734 O O . GLY A 1 88 ? 6.843 2.894 -15.358 1.00 96.94 88 GLY A O 1
ATOM 735 N N . ARG A 1 89 ? 6.279 0.904 -14.474 1.00 97.44 89 ARG A N 1
ATOM 736 C CA . ARG A 1 89 ? 5.423 0.444 -15.570 1.00 97.44 89 ARG A CA 1
ATOM 737 C C . ARG A 1 89 ? 4.033 0.141 -15.027 1.00 97.44 89 ARG A C 1
ATOM 739 O O . ARG A 1 89 ? 3.897 -0.308 -13.889 1.00 97.44 89 ARG A O 1
ATOM 746 N N . LEU A 1 90 ? 3.019 0.409 -15.843 1.00 96.88 90 LEU A N 1
ATOM 747 C CA . LEU A 1 90 ? 1.649 -0.005 -15.555 1.00 96.88 90 LEU A CA 1
ATOM 748 C C . LEU A 1 90 ? 1.526 -1.521 -15.698 1.00 96.88 90 LEU A C 1
ATOM 750 O O . LEU A 1 90 ? 2.193 -2.118 -16.544 1.00 96.88 90 LEU A O 1
ATOM 754 N N . LEU A 1 91 ? 0.647 -2.116 -14.902 1.00 95.38 91 LEU A N 1
ATOM 755 C CA . LEU A 1 91 ? 0.129 -3.452 -15.169 1.00 95.38 91 LEU A CA 1
ATOM 756 C C . LEU A 1 91 ? -0.625 -3.461 -16.515 1.00 95.38 91 LEU A C 1
ATOM 758 O O . LEU A 1 91 ? -1.273 -2.470 -16.858 1.00 95.38 91 LEU A O 1
ATOM 762 N N . ASN A 1 92 ? -0.480 -4.548 -17.276 1.00 91.00 92 ASN A N 1
ATOM 763 C CA . ASN A 1 92 ? -1.106 -4.795 -18.580 1.00 91.00 92 ASN A CA 1
ATOM 764 C C . ASN A 1 92 ? -2.410 -5.584 -18.445 1.00 91.00 92 ASN A C 1
ATOM 766 O O . ASN A 1 92 ? -2.463 -6.469 -17.561 1.00 91.00 92 ASN A O 1
#

Secondary structure (DSSP, 8-state):
-HHHHHHTT---SEEEE-TT-BSSTT--SB-TTT-TTHHHHHHHHHTTT-EEEE---SEEETTSTTHHHHHHTT-B-S--EEETTEEEEEB-

Foldseek 3Di:
DVVVCVVVVNDDAEDEDEPPQAPAAPPPHGDCVVCVPVVVVCVVCVVVNHYYDYDHDQWDAPPHPCNVVCVVVVQFDPDWDQDPRGITTGGD

Radius of gyration: 16.83 Å; chains: 1; bounding box: 33×26×45 Å

pLDDT: mean 94.84, std 3.2, range [74.69, 98.0]